Protein AF-A0A7Z9VEQ6-F1 (afdb_monomer_lite)

Foldseek 3Di:
DVPDDDDDPVSVVVCVVCVPVDPDDDDCCVLDPPLADPPPPQGQCAGPVSHCPPADVVNLVCLVVCQDVVVPCSVHPHCPPDCVCQCVQPPGCVVRVVSGDDPDD

Structure (mmCIF, N/CA/C/O backbone):
data_AF-A0A7Z9VEQ6-F1
#
_entry.id   AF-A0A7Z9VEQ6-F1
#
loop_
_atom_site.group_PDB
_atom_site.id
_atom_site.type_symbol
_atom_site.label_atom_id
_atom_site.label_alt_id
_atom_site.label_comp_id
_atom_site.label_asym_id
_atom_site.label_entity_id
_atom_site.label_seq_id
_atom_site.pdbx_PDB_ins_code
_atom_site.Cartn_x
_atom_site.Cartn_y
_atom_site.Cartn_z
_atom_site.occupancy
_atom_site.B_iso_or_equiv
_atom_site.auth_seq_id
_atom_site.auth_comp_id
_atom_site.auth_asym_id
_atom_site.auth_atom_id
_atom_site.pdbx_PDB_model_num
ATOM 1 N N . MET A 1 1 ? -24.934 2.836 16.503 1.00 59.81 1 MET A N 1
ATOM 2 C CA . MET A 1 1 ? -26.092 1.919 16.330 1.00 59.81 1 MET A CA 1
ATOM 3 C C . MET A 1 1 ? -27.356 2.428 17.047 1.00 59.81 1 MET A C 1
ATOM 5 O O . MET A 1 1 ? -28.063 1.660 17.677 1.00 59.81 1 MET A O 1
ATOM 9 N N . LYS A 1 2 ? -27.707 3.720 16.935 1.00 62.88 2 LYS A N 1
ATOM 10 C CA . LYS A 1 2 ? -28.777 4.317 17.770 1.00 62.88 2 LYS A CA 1
ATOM 11 C C . LYS A 1 2 ? -30.200 3.832 17.442 1.00 62.88 2 LYS A C 1
ATOM 13 O O . LYS A 1 2 ? -31.099 3.984 18.261 1.00 62.88 2 LYS A O 1
ATOM 18 N N . HIS A 1 3 ? -30.402 3.245 16.261 1.00 78.00 3 HIS A N 1
ATOM 19 C CA . HIS A 1 3 ? -31.725 2.853 15.755 1.00 78.00 3 HIS A CA 1
ATOM 20 C C . HIS A 1 3 ? -31.826 1.372 15.363 1.00 78.00 3 HIS A C 1
ATOM 22 O O . HIS A 1 3 ? -32.839 0.952 14.812 1.00 78.00 3 HIS A O 1
ATOM 28 N N . ILE A 1 4 ? -30.793 0.571 15.637 1.00 82.19 4 ILE A N 1
ATOM 29 C CA . ILE A 1 4 ? -30.740 -0.851 15.277 1.00 82.19 4 ILE A CA 1
ATOM 30 C C . ILE A 1 4 ? -30.471 -1.633 16.558 1.00 82.19 4 ILE A C 1
ATOM 32 O O . ILE A 1 4 ? -29.510 -1.328 17.256 1.00 82.19 4 ILE A O 1
ATOM 36 N N . ARG A 1 5 ? -31.313 -2.626 16.873 1.00 87.00 5 ARG A N 1
ATOM 37 C CA . ARG A 1 5 ? -31.158 -3.461 18.076 1.00 87.00 5 ARG A CA 1
ATOM 38 C C . ARG A 1 5 ? -30.411 -4.756 17.747 1.00 87.00 5 ARG A C 1
ATOM 40 O O . ARG A 1 5 ? -30.723 -5.377 16.727 1.00 87.00 5 ARG A O 1
ATOM 47 N N . PRO A 1 6 ? -29.476 -5.210 18.595 1.00 90.69 6 PRO A N 1
ATOM 48 C CA . PRO A 1 6 ? -28.791 -6.478 18.384 1.00 90.69 6 PRO A CA 1
ATOM 49 C C . PRO A 1 6 ? -29.747 -7.663 18.576 1.00 90.69 6 PRO A C 1
ATOM 51 O O . PRO A 1 6 ? -30.417 -7.789 19.600 1.00 90.69 6 PRO A O 1
ATOM 54 N N . ILE A 1 7 ? -29.786 -8.566 17.594 1.00 95.00 7 ILE A N 1
ATOM 55 C CA . ILE A 1 7 ? -30.685 -9.734 17.613 1.00 95.00 7 ILE A CA 1
ATOM 56 C C . ILE A 1 7 ? -29.997 -10.970 18.218 1.00 95.00 7 ILE A C 1
ATOM 58 O O . ILE A 1 7 ? -30.636 -11.742 18.929 1.00 95.00 7 ILE A O 1
ATOM 62 N N . ASN A 1 8 ? -28.689 -11.150 17.998 1.00 95.88 8 ASN A N 1
ATOM 63 C CA . ASN A 1 8 ? -27.930 -12.322 18.456 1.00 95.88 8 ASN A CA 1
ATOM 64 C C . ASN A 1 8 ? -26.831 -11.963 19.478 1.00 95.88 8 ASN A C 1
ATOM 66 O O . ASN A 1 8 ? -26.525 -10.792 19.702 1.00 95.88 8 ASN A O 1
ATOM 70 N N . GLN A 1 9 ? -26.233 -12.986 20.101 1.00 95.38 9 GLN A N 1
ATOM 71 C CA . GLN A 1 9 ? -25.190 -12.814 21.121 1.00 95.38 9 GLN A CA 1
ATOM 72 C C . GLN A 1 9 ? -23.956 -12.082 20.575 1.00 95.38 9 GLN A C 1
ATOM 74 O O . GLN A 1 9 ? -23.441 -11.185 21.234 1.00 95.38 9 GLN A O 1
ATOM 79 N N . LYS A 1 10 ? -23.519 -12.400 19.349 1.00 92.81 10 LYS A N 1
ATOM 80 C CA . LYS A 1 10 ? -22.384 -11.723 18.700 1.00 92.81 10 LYS A CA 1
ATOM 81 C C . LYS A 1 10 ? -22.636 -10.220 18.550 1.00 92.81 10 LYS A C 1
ATOM 83 O O . LYS A 1 10 ? -21.749 -9.425 18.825 1.00 92.81 10 LYS A O 1
ATOM 88 N N . ALA A 1 11 ? -23.842 -9.831 18.145 1.00 91.81 11 ALA A N 1
ATOM 89 C CA . ALA A 1 11 ? -24.220 -8.436 17.971 1.00 91.81 11 ALA A CA 1
ATOM 90 C C . ALA A 1 11 ? -24.254 -7.677 19.307 1.00 91.81 11 ALA A C 1
ATOM 92 O O . ALA A 1 11 ? -23.829 -6.528 19.342 1.00 91.81 11 ALA A O 1
ATOM 93 N N . ARG A 1 12 ? -24.692 -8.319 20.402 1.00 92.25 12 ARG A N 1
ATOM 94 C CA . ARG A 1 12 ? -24.633 -7.717 21.748 1.00 92.25 12 ARG A CA 1
ATOM 95 C C . ARG A 1 12 ? -23.195 -7.502 22.212 1.00 92.25 12 ARG A C 1
ATOM 97 O O . ARG A 1 12 ? -22.873 -6.416 22.661 1.00 92.25 12 ARG A O 1
ATOM 104 N N . LEU A 1 13 ? -22.316 -8.487 22.009 1.00 91.44 13 LEU A N 1
ATOM 105 C CA . LEU A 1 13 ? -20.890 -8.353 22.338 1.00 91.44 13 LEU A CA 1
ATOM 106 C C . LEU A 1 13 ? -20.209 -7.226 21.546 1.00 91.44 13 LEU A C 1
ATOM 108 O O . LEU A 1 13 ? -19.318 -6.554 22.057 1.00 91.44 13 LEU A O 1
ATOM 112 N N . ILE A 1 14 ? -20.615 -7.022 20.289 1.00 87.25 14 ILE A N 1
ATOM 113 C CA . ILE A 1 14 ? -20.155 -5.886 19.484 1.00 87.25 14 ILE A CA 1
ATOM 114 C C . ILE A 1 14 ? -20.657 -4.580 20.107 1.00 87.25 14 ILE A C 1
ATOM 116 O O . ILE A 1 14 ? -19.848 -3.698 20.365 1.00 87.25 14 ILE A O 1
ATOM 120 N N . GLU A 1 15 ? -21.955 -4.461 20.398 1.00 87.94 15 GLU A N 1
ATOM 121 C CA . GLU A 1 15 ? -22.519 -3.260 21.031 1.00 87.94 15 GLU A CA 1
ATOM 122 C C . GLU A 1 15 ? -21.817 -2.917 22.355 1.00 87.94 15 GLU A C 1
ATOM 124 O O . GLU A 1 15 ? -21.424 -1.771 22.545 1.00 87.94 15 GLU A O 1
ATOM 129 N N . GLU A 1 16 ? -21.570 -3.908 23.217 1.00 88.56 16 GLU A N 1
ATOM 130 C CA . GLU A 1 16 ? -20.828 -3.749 24.476 1.00 88.56 16 GLU A CA 1
ATOM 131 C C . GLU A 1 16 ? -19.385 -3.283 24.254 1.00 88.56 16 GLU A C 1
ATOM 133 O O . GLU A 1 16 ? -18.908 -2.404 24.967 1.00 88.56 16 GLU A O 1
ATOM 138 N N . ARG A 1 17 ? -18.686 -3.823 23.246 1.00 84.69 17 ARG A N 1
ATOM 139 C CA . ARG A 1 17 ? -17.308 -3.416 22.921 1.00 84.69 17 ARG A CA 1
ATOM 140 C C . ARG A 1 17 ? -17.218 -1.954 22.482 1.00 84.69 17 ARG A C 1
ATOM 142 O O . ARG A 1 17 ? -16.204 -1.313 22.737 1.00 84.69 17 ARG A O 1
ATOM 149 N N . PHE A 1 18 ? -18.244 -1.451 21.803 1.00 79.75 18 PHE A N 1
ATOM 150 C CA . PHE A 1 18 ? -18.298 -0.066 21.331 1.00 79.75 18 PHE A CA 1
ATOM 151 C C . PHE A 1 18 ? -19.045 0.869 22.298 1.00 79.75 18 PHE A C 1
ATOM 153 O O . PHE A 1 18 ? -19.110 2.075 22.057 1.00 79.75 18 PHE A O 1
ATOM 160 N N . ALA A 1 19 ? -19.596 0.353 23.401 1.00 82.56 19 ALA A N 1
ATOM 161 C CA . ALA A 1 19 ? -20.299 1.155 24.392 1.00 82.56 19 ALA A CA 1
ATOM 162 C C . ALA A 1 19 ? -19.324 2.114 25.094 1.00 82.56 19 ALA A C 1
ATOM 164 O O . ALA A 1 19 ? -18.358 1.693 25.724 1.00 82.56 19 ALA A O 1
ATOM 165 N N . GLY A 1 20 ? -19.582 3.419 24.987 1.00 72.50 20 GLY A N 1
ATOM 166 C CA . GLY A 1 20 ? -18.739 4.461 25.586 1.00 72.50 20 GLY A CA 1
ATOM 167 C C . GLY A 1 20 ? -17.558 4.914 24.723 1.00 72.50 20 GLY A C 1
ATOM 168 O O . GLY A 1 20 ? -16.854 5.837 25.122 1.00 72.50 20 GLY A O 1
ATOM 169 N N . ILE A 1 21 ? -17.364 4.330 23.536 1.00 75.12 21 ILE A N 1
ATOM 170 C CA . ILE A 1 21 ? -16.491 4.918 22.516 1.00 75.12 21 ILE A CA 1
ATOM 171 C C . ILE A 1 21 ? -17.264 6.082 21.890 1.00 75.12 21 ILE A C 1
ATOM 173 O O . ILE A 1 21 ? -18.263 5.870 21.202 1.00 75.12 21 ILE A O 1
ATOM 177 N N . GLU A 1 22 ? -16.844 7.317 22.164 1.00 71.25 22 GLU A N 1
ATOM 178 C CA . GLU A 1 22 ? -17.360 8.474 21.432 1.00 71.25 22 GLU A CA 1
ATOM 179 C C . GLU A 1 22 ? -16.866 8.430 19.984 1.00 71.25 22 GLU A C 1
ATOM 181 O O . GLU A 1 22 ? -15.693 8.146 19.722 1.00 71.25 22 GLU A O 1
ATOM 186 N N . ASP A 1 23 ? -17.764 8.741 19.046 1.00 65.81 23 ASP A N 1
ATOM 187 C CA . ASP A 1 23 ? -17.410 8.980 17.648 1.00 65.81 23 ASP A CA 1
ATOM 188 C C . ASP A 1 23 ? -16.518 10.230 17.585 1.00 65.81 23 ASP A C 1
ATOM 190 O O . ASP A 1 23 ? -16.995 11.355 17.431 1.00 65.81 23 ASP A O 1
ATOM 194 N N . SER A 1 24 ? -15.208 10.044 17.748 1.00 66.31 24 SER A N 1
ATOM 195 C CA . SER A 1 24 ? -14.228 11.110 17.572 1.00 66.31 24 SER A CA 1
ATOM 196 C C . SER A 1 24 ? -13.737 11.113 16.129 1.00 66.31 24 SER A C 1
ATOM 198 O O . SER A 1 24 ? -13.132 10.158 15.636 1.00 66.31 24 SER A O 1
ATOM 200 N N . VAL A 1 25 ? -14.022 12.209 15.430 1.00 70.38 25 VAL A N 1
ATOM 201 C CA . VAL A 1 25 ? -13.438 12.486 14.118 1.00 70.38 25 VAL A CA 1
ATOM 202 C C . VAL A 1 25 ? -12.123 13.215 14.369 1.00 70.38 25 VAL A C 1
ATOM 204 O O . VAL A 1 25 ? -12.123 14.379 14.760 1.00 70.38 25 VAL A O 1
ATOM 207 N N . GLY A 1 26 ? -11.010 12.506 14.199 1.00 74.38 26 GLY A N 1
ATOM 208 C CA . GLY A 1 26 ? -9.662 13.072 14.265 1.00 74.38 26 GLY A CA 1
ATOM 209 C C . GLY A 1 26 ? -9.077 13.299 12.866 1.00 74.38 26 GLY A C 1
ATOM 210 O O . GLY A 1 26 ? -9.504 12.633 11.916 1.00 74.38 26 GLY A O 1
ATOM 211 N N . PRO A 1 27 ? -8.101 14.208 12.708 1.00 76.06 27 PRO A N 1
ATOM 212 C CA . PRO A 1 27 ? -7.394 14.356 11.447 1.00 76.06 27 PRO A CA 1
ATOM 213 C C . PRO A 1 27 ? -6.643 13.066 11.104 1.00 76.06 27 PRO A C 1
ATOM 215 O O . PRO A 1 27 ? -5.900 12.522 11.917 1.00 76.06 27 PRO A O 1
ATOM 218 N N . LEU A 1 28 ? -6.799 12.594 9.865 1.00 75.69 28 LEU A N 1
ATOM 219 C CA . LEU A 1 28 ? -6.157 11.360 9.401 1.00 75.69 28 LEU A CA 1
ATOM 220 C C . LEU A 1 28 ? -4.623 11.425 9.497 1.00 75.69 28 LEU A C 1
ATOM 222 O O . LEU A 1 28 ? -3.985 10.411 9.760 1.00 75.69 28 LEU A O 1
ATOM 226 N N . ALA A 1 29 ? -4.051 12.627 9.366 1.00 76.75 29 ALA A N 1
ATOM 227 C CA . ALA A 1 29 ? -2.617 12.888 9.490 1.00 76.75 29 ALA A CA 1
ATOM 228 C C . ALA A 1 29 ? -2.037 12.570 10.883 1.00 76.75 29 ALA A C 1
ATOM 230 O O . ALA A 1 29 ? -0.833 12.379 11.007 1.00 76.75 29 ALA A O 1
ATOM 231 N N . GLU A 1 30 ? -2.865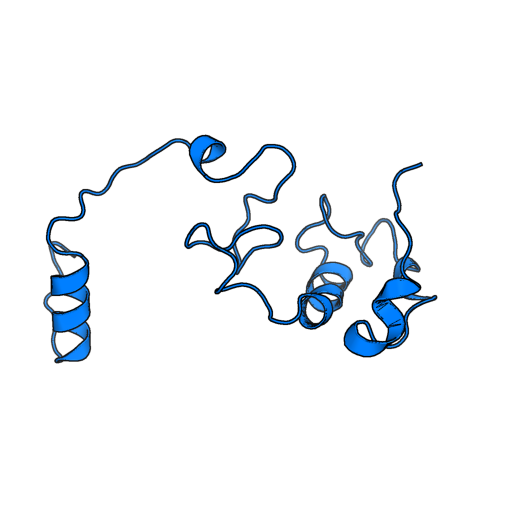 12.491 11.932 1.00 80.12 30 GLU A N 1
ATOM 232 C CA . GLU A 1 30 ? -2.410 12.052 13.262 1.00 80.12 30 GLU A CA 1
ATOM 233 C C . GLU A 1 30 ? -2.202 10.533 13.337 1.00 80.12 30 GLU A C 1
ATOM 235 O O . GLU A 1 30 ? -1.528 10.046 14.242 1.00 80.12 30 GLU A O 1
ATOM 240 N N . ARG A 1 31 ? -2.793 9.777 12.403 1.00 79.50 31 ARG A N 1
ATOM 241 C CA . ARG A 1 31 ? -2.772 8.307 12.384 1.00 79.50 31 ARG A CA 1
ATOM 242 C C . ARG A 1 31 ? -1.960 7.737 11.226 1.00 79.50 31 ARG A C 1
ATOM 244 O O . ARG A 1 31 ? -1.405 6.654 11.363 1.00 79.50 31 ARG A O 1
ATOM 251 N N . ILE A 1 32 ? -1.906 8.449 10.102 1.00 88.38 32 ILE A N 1
ATOM 252 C CA . ILE A 1 32 ? -1.236 8.017 8.875 1.00 88.38 32 ILE A CA 1
ATOM 253 C C . ILE A 1 32 ? -0.152 9.042 8.520 1.00 88.38 32 ILE A C 1
ATOM 255 O O . ILE A 1 32 ? -0.489 10.197 8.243 1.00 88.38 32 ILE A O 1
ATOM 259 N N . PRO A 1 33 ? 1.137 8.651 8.525 1.00 87.81 33 PRO A N 1
ATOM 260 C CA . PRO A 1 33 ? 2.233 9.542 8.163 1.00 87.81 33 PRO A CA 1
ATOM 261 C C . PRO A 1 33 ? 2.138 10.050 6.720 1.00 87.81 33 PRO A C 1
ATOM 263 O O . PRO A 1 33 ? 1.629 9.370 5.827 1.00 87.81 33 PRO A O 1
ATOM 266 N N . PHE A 1 34 ? 2.706 11.231 6.468 1.00 91.06 34 PHE A N 1
ATOM 267 C CA . PHE A 1 34 ? 2.882 11.725 5.103 1.00 91.06 34 PHE A CA 1
ATOM 268 C C . PHE A 1 34 ? 3.724 10.749 4.271 1.00 91.06 34 PHE A C 1
ATOM 270 O O . PHE A 1 34 ? 4.754 10.262 4.730 1.00 91.06 34 PHE A O 1
ATOM 277 N N . GLY A 1 35 ? 3.279 10.492 3.039 1.00 92.50 35 GLY A N 1
ATOM 278 C CA . GLY A 1 35 ? 3.891 9.527 2.119 1.00 92.50 35 GLY A CA 1
ATOM 279 C C . GLY A 1 35 ? 3.216 8.150 2.111 1.00 92.50 35 GLY A C 1
ATOM 280 O O . GLY A 1 35 ? 3.357 7.428 1.129 1.00 92.50 35 GLY A O 1
ATOM 281 N N . CYS A 1 36 ? 2.432 7.813 3.140 1.00 94.44 36 CYS A N 1
ATOM 282 C CA . CYS A 1 36 ? 1.660 6.569 3.179 1.00 94.44 36 CYS A CA 1
ATOM 283 C C . CYS A 1 36 ? 0.311 6.708 2.459 1.00 94.44 36 CYS A C 1
ATOM 285 O O . CYS A 1 36 ? -0.230 7.811 2.307 1.00 94.44 36 CYS A O 1
ATOM 287 N N . SER A 1 37 ? -0.259 5.574 2.054 1.00 94.06 37 SER A N 1
ATOM 288 C CA . SER A 1 37 ? -1.594 5.538 1.464 1.00 94.06 37 SER A CA 1
ATOM 289 C C . SER A 1 37 ? -2.684 5.837 2.499 1.00 94.06 37 SER A C 1
ATOM 291 O O . SER A 1 37 ? -2.660 5.359 3.631 1.00 94.06 37 SER A O 1
ATOM 293 N N . THR A 1 38 ? -3.691 6.607 2.085 1.00 92.62 38 THR A N 1
ATOM 294 C CA . THR A 1 38 ? -4.927 6.844 2.852 1.00 92.62 38 THR A CA 1
ATOM 295 C C . THR A 1 38 ? -6.116 6.046 2.310 1.00 92.62 38 THR A C 1
ATOM 297 O O . THR A 1 38 ? -7.219 6.123 2.855 1.00 92.62 38 THR A O 1
ATOM 300 N N . GLN A 1 39 ? -5.902 5.253 1.255 1.00 92.62 39 GLN A N 1
ATOM 301 C CA . GLN A 1 39 ? -6.888 4.330 0.703 1.00 92.62 39 GLN A CA 1
ATOM 302 C C . GLN A 1 39 ? -6.732 2.964 1.381 1.00 92.62 39 GLN A C 1
ATOM 304 O O . GLN A 1 39 ? -5.851 2.187 1.031 1.00 92.62 39 GLN A O 1
ATOM 309 N N . LEU A 1 40 ? -7.582 2.674 2.367 1.00 92.25 40 LEU A N 1
ATOM 310 C CA . LEU A 1 40 ? -7.427 1.519 3.262 1.00 92.25 40 LEU A CA 1
ATOM 311 C C . LEU A 1 40 ? -8.351 0.362 2.857 1.00 92.25 40 LEU A C 1
ATOM 313 O O . LEU A 1 40 ? -9.480 0.260 3.339 1.00 92.25 40 LEU A O 1
ATOM 317 N N . ALA A 1 41 ? -7.878 -0.500 1.954 1.00 92.56 41 ALA A N 1
ATOM 318 C CA . ALA A 1 41 ? -8.611 -1.683 1.495 1.00 92.56 41 ALA A CA 1
ATOM 319 C C . ALA A 1 41 ? -7.694 -2.888 1.165 1.00 92.56 41 ALA A C 1
ATOM 321 O O . ALA A 1 41 ? -7.560 -3.235 -0.003 1.00 92.56 41 ALA A O 1
ATOM 322 N N . PRO A 1 42 ? -7.079 -3.550 2.166 1.00 93.31 42 PRO A N 1
ATOM 323 C CA . PRO A 1 42 ? -7.066 -3.203 3.591 1.00 93.31 42 PRO A CA 1
ATOM 324 C C . PRO A 1 42 ? -6.104 -2.052 3.937 1.00 93.31 42 PRO A C 1
ATOM 326 O O . PRO A 1 42 ? -6.296 -1.419 4.974 1.00 93.31 42 PRO A O 1
ATOM 329 N N . GLY A 1 43 ? -5.146 -1.748 3.054 1.00 94.38 43 GLY A N 1
ATOM 330 C CA . GLY A 1 43 ? -4.115 -0.711 3.176 1.00 94.38 43 GLY A CA 1
ATOM 331 C C . GLY A 1 43 ? -2.770 -1.207 2.628 1.00 94.38 43 GLY A C 1
ATOM 332 O O . GLY A 1 43 ? -2.674 -2.380 2.281 1.00 94.38 43 GLY A O 1
ATOM 333 N N . TRP A 1 44 ? -1.751 -0.340 2.566 1.00 96.06 44 TRP A N 1
ATOM 334 C CA . TRP A 1 44 ? -0.388 -0.724 2.153 1.00 96.06 44 TRP A CA 1
ATOM 335 C C . TRP A 1 44 ? 0.612 -0.633 3.313 1.00 96.06 44 TRP A C 1
ATOM 337 O O . TRP A 1 44 ? 1.192 -1.640 3.711 1.00 96.06 44 TRP A O 1
ATOM 347 N N . GLU A 1 45 ? 0.773 0.546 3.922 1.00 95.75 45 GLU A N 1
ATOM 348 C CA . GLU A 1 45 ? 1.624 0.711 5.111 1.00 95.75 45 GLU A CA 1
ATOM 349 C C . GLU A 1 45 ? 0.887 0.431 6.422 1.00 95.75 45 GLU A C 1
ATOM 351 O O . GLU A 1 45 ? 1.469 -0.098 7.370 1.00 95.75 45 GLU A O 1
ATOM 356 N N . VAL A 1 46 ? -0.391 0.806 6.484 1.00 93.44 46 VAL A N 1
ATOM 357 C CA . VAL A 1 46 ? -1.258 0.644 7.655 1.00 93.44 46 VAL A CA 1
ATOM 358 C C . VAL A 1 46 ? -2.645 0.197 7.222 1.00 93.44 46 VAL A C 1
ATOM 360 O O . VAL A 1 46 ? -3.111 0.552 6.143 1.00 93.44 46 VAL A O 1
ATOM 363 N N . ASP A 1 47 ? -3.313 -0.574 8.071 1.00 93.06 47 ASP A N 1
ATOM 364 C CA . ASP A 1 47 ? -4.695 -0.989 7.886 1.00 93.06 47 ASP A CA 1
ATOM 365 C C . ASP A 1 47 ? -5.695 0.058 8.414 1.00 93.06 47 ASP A C 1
ATOM 367 O O . ASP A 1 47 ? -5.349 1.030 9.088 1.00 93.06 47 ASP A O 1
ATOM 371 N N . SER A 1 48 ? -6.984 -0.164 8.146 1.00 87.25 48 SER A N 1
ATOM 372 C CA . SER A 1 48 ? -8.084 0.669 8.676 1.00 87.25 48 SER A CA 1
ATOM 373 C C . SER A 1 48 ? -8.181 0.739 10.210 1.00 87.25 48 SER A C 1
ATOM 375 O O . SER A 1 48 ? -8.816 1.651 10.743 1.00 87.25 48 SER A O 1
ATOM 377 N N . GLY A 1 49 ? -7.555 -0.196 10.928 1.00 85.44 49 GLY A N 1
ATOM 378 C CA . GLY A 1 49 ? -7.418 -0.178 12.383 1.00 85.44 49 GLY A CA 1
ATOM 379 C C . GLY A 1 49 ? -6.243 0.672 12.879 1.00 85.44 49 GLY A C 1
ATOM 380 O O . GLY A 1 49 ? -6.103 0.844 14.090 1.00 85.44 49 GLY A O 1
ATOM 381 N N . GLY A 1 50 ? -5.420 1.217 11.976 1.00 84.69 50 GLY A N 1
ATOM 382 C CA . GLY A 1 50 ? -4.202 1.966 12.292 1.00 84.69 50 GLY A CA 1
ATOM 383 C C . GLY A 1 50 ? -3.010 1.076 12.660 1.00 84.69 50 GLY A C 1
ATOM 384 O O . GLY A 1 50 ? -2.033 1.574 13.216 1.00 84.69 50 GLY A O 1
ATOM 385 N N . GLY A 1 51 ? -3.098 -0.231 12.400 1.00 89.06 51 GLY A N 1
ATOM 386 C CA . GLY A 1 51 ? -2.027 -1.200 12.624 1.00 89.06 51 GLY A CA 1
ATOM 387 C C . GLY A 1 51 ? -1.593 -1.866 11.322 1.00 89.06 51 GLY A C 1
ATOM 388 O O . GLY A 1 51 ? -1.771 -1.315 10.244 1.00 89.06 51 GLY A O 1
ATOM 389 N N . THR A 1 52 ? -1.022 -3.064 11.417 1.00 94.06 52 THR A N 1
ATOM 390 C CA . THR A 1 52 ? -0.624 -3.877 10.251 1.00 94.06 52 THR A CA 1
ATOM 391 C C . THR A 1 52 ? -1.296 -5.250 10.227 1.00 94.06 52 THR A C 1
ATOM 393 O O . THR A 1 52 ? -1.028 -6.066 9.352 1.00 94.06 52 THR A O 1
ATOM 396 N N . TYR A 1 53 ? -2.168 -5.535 11.196 1.00 94.44 53 TYR A N 1
ATOM 397 C CA . TYR A 1 53 ? -2.750 -6.864 11.387 1.00 94.44 53 TYR A CA 1
ATOM 398 C C . TYR A 1 53 ? -3.757 -7.231 10.290 1.00 94.44 53 TYR A C 1
ATOM 400 O O . TYR A 1 53 ? -3.893 -8.398 9.933 1.00 94.44 53 TYR A O 1
ATOM 408 N N . GLY A 1 54 ? -4.477 -6.236 9.779 1.00 94.31 54 GLY A N 1
ATOM 409 C CA . GLY A 1 54 ? -5.428 -6.381 8.684 1.00 94.31 54 GLY A CA 1
ATOM 410 C C . GLY A 1 54 ? -4.781 -6.394 7.302 1.00 94.31 54 GLY A C 1
ATOM 411 O O . GLY A 1 54 ? -5.492 -6.631 6.329 1.00 94.31 54 GLY A O 1
ATOM 412 N N . LEU A 1 55 ? -3.474 -6.138 7.204 1.00 96.56 55 LEU A N 1
ATOM 413 C CA . LEU A 1 55 ? -2.738 -6.211 5.946 1.00 96.56 55 LEU 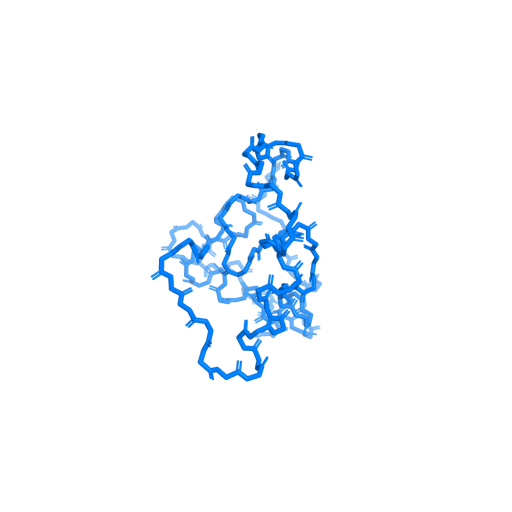A CA 1
ATOM 414 C C . LEU A 1 55 ? -2.489 -7.667 5.541 1.00 96.56 55 LEU A C 1
ATOM 416 O O . LEU A 1 55 ? -2.555 -8.599 6.350 1.00 96.56 55 LEU A O 1
ATOM 420 N N . CYS A 1 56 ? -2.169 -7.867 4.268 1.00 95.25 56 CYS A N 1
ATOM 421 C CA . CYS A 1 56 ? -1.742 -9.163 3.768 1.00 95.25 56 CYS A CA 1
ATOM 422 C C . CYS A 1 56 ? -0.448 -9.618 4.457 1.00 95.25 56 CYS A C 1
ATOM 424 O O . CYS A 1 56 ? 0.533 -8.881 4.549 1.00 95.25 56 CYS A O 1
ATOM 426 N N . THR A 1 57 ? -0.451 -10.860 4.946 1.00 94.56 57 THR A N 1
ATOM 427 C CA . THR A 1 57 ? 0.682 -11.455 5.659 1.00 94.56 57 THR A CA 1
ATOM 428 C C . THR A 1 57 ? 1.136 -12.750 4.962 1.00 94.56 57 THR A C 1
ATOM 430 O O . THR A 1 57 ? 0.398 -13.739 4.950 1.00 94.56 57 THR A O 1
ATOM 433 N N . PRO A 1 58 ? 2.343 -12.784 4.363 1.00 94.69 58 PRO A N 1
ATOM 434 C CA . PRO A 1 58 ? 3.288 -11.673 4.206 1.00 94.69 58 PRO A CA 1
ATOM 435 C C . PRO A 1 58 ? 2.858 -10.705 3.080 1.00 94.6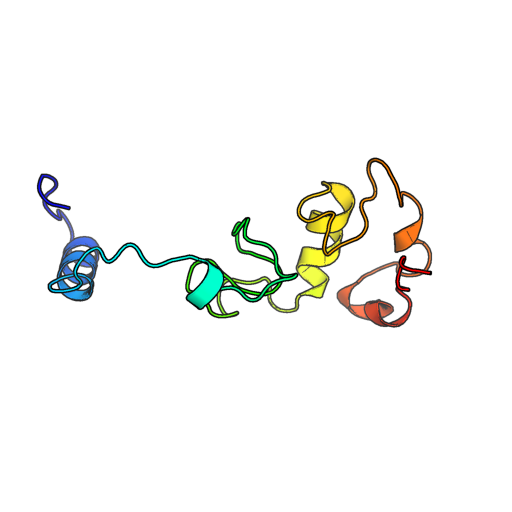9 58 PRO A C 1
ATOM 437 O O . PRO A 1 58 ? 1.976 -11.037 2.281 1.00 94.69 58 PRO A O 1
ATOM 440 N N . ILE A 1 59 ? 3.471 -9.519 3.017 1.00 95.56 59 ILE A N 1
ATOM 441 C CA . ILE A 1 59 ? 3.064 -8.432 2.106 1.00 95.56 59 ILE A CA 1
ATOM 442 C C . ILE A 1 59 ? 3.246 -8.792 0.625 1.00 95.56 59 ILE A C 1
ATOM 444 O O . ILE A 1 59 ? 2.478 -8.364 -0.232 1.00 95.56 59 ILE A O 1
ATOM 448 N N . GLU A 1 60 ? 4.189 -9.679 0.312 1.00 95.69 60 GLU A N 1
ATOM 449 C CA . GLU A 1 60 ? 4.455 -10.173 -1.040 1.00 95.69 60 GLU A CA 1
ATOM 450 C C . GLU A 1 60 ? 3.236 -10.875 -1.658 1.00 95.69 60 GLU A C 1
ATOM 452 O O . GLU A 1 60 ? 3.117 -10.941 -2.880 1.00 95.69 60 GLU A O 1
ATOM 457 N N . ARG A 1 61 ? 2.305 -11.387 -0.837 1.00 94.81 61 ARG A N 1
ATOM 458 C CA . ARG A 1 61 ? 1.052 -11.982 -1.335 1.00 94.81 61 ARG A CA 1
ATOM 459 C C . ARG A 1 61 ? 0.082 -10.952 -1.913 1.00 94.81 61 ARG A C 1
ATOM 461 O O . ARG A 1 61 ? -0.787 -11.347 -2.682 1.00 94.81 61 ARG A O 1
ATOM 468 N N . ASP A 1 62 ? 0.232 -9.687 -1.540 1.00 96.06 62 ASP A N 1
ATOM 469 C CA . ASP A 1 62 ? -0.592 -8.564 -1.998 1.00 96.06 62 ASP A CA 1
ATOM 470 C C . ASP A 1 62 ? 0.043 -7.812 -3.164 1.00 96.06 62 ASP A C 1
ATOM 472 O O . ASP A 1 62 ? -0.643 -7.180 -3.962 1.00 96.06 62 ASP A O 1
ATOM 476 N N . LEU A 1 63 ? 1.374 -7.895 -3.269 1.00 95.88 63 LEU A N 1
ATOM 477 C CA . LEU A 1 63 ? 2.176 -7.068 -4.161 1.00 95.88 63 LEU A CA 1
ATOM 478 C C . LEU A 1 63 ? 1.680 -7.093 -5.608 1.00 95.88 63 LEU A C 1
ATOM 480 O O . LEU A 1 63 ? 1.600 -6.050 -6.251 1.00 95.88 63 LEU A O 1
ATOM 484 N N . TYR A 1 64 ? 1.335 -8.274 -6.123 1.00 95.31 64 TYR A N 1
ATOM 485 C CA . TYR A 1 64 ? 0.881 -8.414 -7.506 1.00 95.31 64 TYR A CA 1
ATOM 486 C C . TYR A 1 64 ? -0.575 -8.057 -7.728 1.00 95.31 64 TYR A C 1
ATOM 488 O O . TYR A 1 64 ? -0.899 -7.595 -8.819 1.00 95.31 64 TYR A O 1
ATOM 496 N N . ASP A 1 65 ? -1.429 -8.186 -6.717 1.00 93.12 65 ASP A N 1
ATOM 497 C CA . ASP A 1 65 ? -2.791 -7.666 -6.832 1.00 93.12 65 ASP A CA 1
ATOM 498 C C . ASP A 1 65 ? -2.731 -6.133 -6.937 1.00 93.12 65 ASP A C 1
ATOM 500 O O . ASP A 1 65 ? -3.255 -5.540 -7.880 1.00 93.12 65 ASP A O 1
ATOM 504 N N . CYS A 1 66 ? -1.915 -5.507 -6.082 1.00 95.94 66 CYS A N 1
ATOM 505 C CA . CYS A 1 66 ? -1.673 -4.065 -6.086 1.00 95.94 66 CYS A CA 1
ATOM 506 C C . CYS A 1 66 ? -1.034 -3.560 -7.386 1.00 95.94 66 CYS A C 1
ATOM 508 O O . CYS A 1 66 ? -1.472 -2.546 -7.939 1.00 95.94 66 CYS A O 1
ATOM 51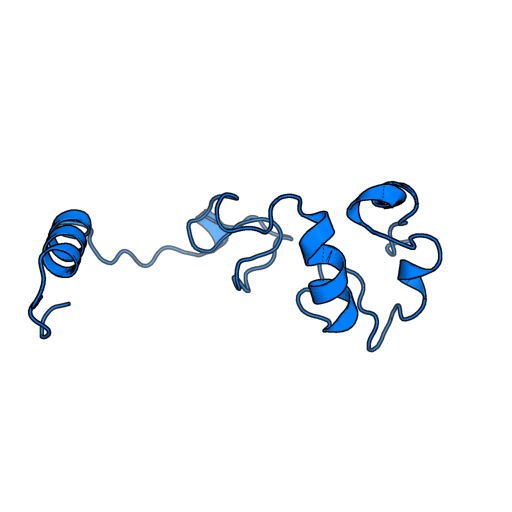0 N N . TYR A 1 67 ? -0.015 -4.273 -7.878 1.00 96.31 67 TYR A N 1
ATOM 511 C CA . TYR A 1 67 ? 0.715 -3.965 -9.110 1.00 96.31 67 TYR A CA 1
ATOM 512 C C . TYR A 1 67 ? -0.175 -4.083 -10.353 1.00 96.31 67 TYR A C 1
ATOM 514 O O . TYR A 1 67 ? -0.229 -3.162 -11.173 1.00 96.31 67 TYR A O 1
ATOM 522 N N . HIS A 1 68 ? -0.896 -5.200 -10.504 1.00 95.81 68 HIS A N 1
ATOM 523 C CA . HIS A 1 68 ? -1.690 -5.465 -11.704 1.00 95.81 68 HIS A CA 1
ATOM 524 C C . HIS A 1 68 ? -2.938 -4.594 -11.799 1.00 95.81 68 HIS A C 1
ATOM 526 O O . HIS A 1 68 ? -3.358 -4.277 -12.912 1.00 95.81 68 HIS A O 1
ATOM 532 N N . SER A 1 69 ? -3.525 -4.191 -10.669 1.00 94.75 69 SER A N 1
ATOM 533 C CA . SER A 1 69 ? -4.722 -3.351 -10.669 1.00 94.75 69 SER A CA 1
ATOM 534 C C . SER A 1 69 ? -4.439 -1.861 -10.476 1.00 94.75 69 SER A C 1
ATOM 536 O O . SER A 1 69 ? -5.398 -1.094 -10.425 1.00 94.75 69 SER A O 1
ATOM 538 N N . CYS A 1 70 ? -3.171 -1.439 -10.355 1.00 95.69 70 CYS A N 1
ATOM 539 C CA . CYS A 1 70 ? -2.810 -0.048 -10.048 1.00 95.69 70 CYS A CA 1
ATOM 540 C C . CYS A 1 70 ? -3.524 0.446 -8.770 1.00 95.69 70 CYS A C 1
ATOM 542 O O . CYS A 1 70 ? -4.156 1.501 -8.757 1.00 95.69 70 CYS A O 1
ATOM 544 N N . TYR A 1 71 ? -3.507 -0.367 -7.705 1.00 96.06 71 TYR A N 1
ATOM 545 C CA . TYR A 1 71 ? -4.322 -0.094 -6.513 1.00 96.06 71 TYR A CA 1
ATOM 546 C C . TYR A 1 71 ? -3.734 1.020 -5.635 1.00 96.06 71 TYR A C 1
ATOM 548 O O . TYR A 1 71 ? -4.461 1.896 -5.172 1.00 96.06 71 TYR A O 1
ATOM 556 N N . TRP A 1 72 ? -2.408 1.025 -5.461 1.00 96.75 72 TRP A N 1
ATOM 557 C CA . TRP A 1 72 ? -1.664 2.048 -4.716 1.00 96.75 72 TRP A CA 1
ATOM 558 C C . TRP A 1 72 ? -0.477 2.579 -5.534 1.00 96.75 72 TRP A C 1
ATOM 560 O O . TRP A 1 72 ? 0.670 2.361 -5.155 1.00 96.75 72 TRP A O 1
ATOM 570 N N . PRO A 1 73 ? -0.715 3.290 -6.654 1.00 95.44 73 PRO A N 1
ATOM 571 C CA . PRO A 1 73 ? 0.331 3.654 -7.619 1.00 95.44 73 PRO A CA 1
ATOM 572 C C . PRO A 1 73 ? 1.409 4.604 -7.084 1.00 95.44 73 PRO A C 1
ATOM 574 O O . PRO A 1 73 ? 2.469 4.743 -7.686 1.00 95.44 73 PRO A O 1
ATOM 577 N N . ALA A 1 74 ? 1.146 5.293 -5.970 1.00 95.62 74 ALA A N 1
ATOM 578 C CA . ALA A 1 74 ? 2.146 6.138 -5.321 1.00 95.62 74 ALA A CA 1
ATOM 579 C C . ALA A 1 74 ? 3.158 5.326 -4.492 1.00 95.62 74 ALA A C 1
ATOM 581 O O . ALA A 1 74 ? 4.253 5.815 -4.225 1.00 95.62 74 ALA A O 1
ATOM 582 N N . GLN A 1 75 ? 2.795 4.106 -4.087 1.00 96.25 75 GLN A N 1
ATOM 583 C CA . GLN A 1 75 ? 3.599 3.220 -3.245 1.00 96.25 75 GLN A CA 1
ATOM 584 C C . GLN A 1 75 ? 4.150 2.022 -4.028 1.00 96.25 75 GLN A C 1
ATOM 586 O O . GLN A 1 75 ? 5.295 1.620 -3.835 1.00 96.25 75 GLN A O 1
ATOM 591 N N . VAL A 1 76 ? 3.325 1.450 -4.904 1.00 96.06 76 VAL A 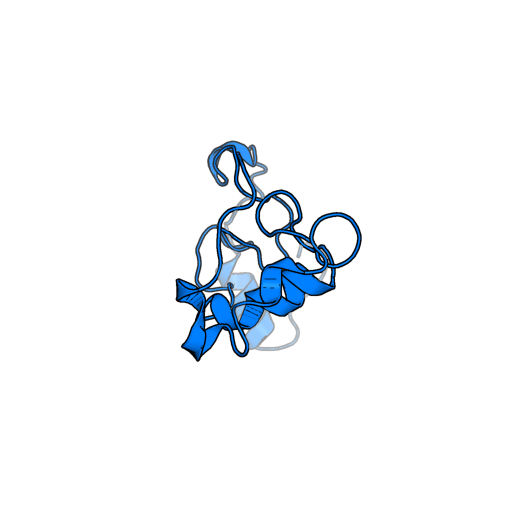N 1
ATOM 592 C CA . VAL A 1 76 ? 3.621 0.272 -5.718 1.00 96.06 76 VAL A CA 1
ATOM 593 C C . VAL A 1 76 ? 3.601 0.704 -7.181 1.00 96.06 76 VAL A C 1
ATOM 595 O O . VAL A 1 76 ? 2.608 1.292 -7.607 1.00 96.06 76 VAL A O 1
ATOM 598 N N . PRO A 1 77 ? 4.647 0.418 -7.972 1.00 96.12 77 PRO A N 1
ATOM 599 C CA . PRO A 1 77 ? 4.608 0.611 -9.419 1.00 96.12 77 PRO A CA 1
ATOM 600 C C . PRO A 1 77 ? 3.366 -0.043 -10.032 1.00 96.12 77 PRO A C 1
ATOM 602 O O . PRO A 1 77 ? 2.860 -1.026 -9.504 1.00 96.12 77 PRO A O 1
ATOM 605 N N . ASP A 1 78 ? 2.849 0.483 -11.137 1.00 95.62 78 ASP A N 1
ATOM 606 C CA . ASP A 1 78 ? 1.638 -0.048 -11.760 1.00 95.62 78 ASP A CA 1
ATOM 607 C C . ASP A 1 78 ? 1.917 -0.733 -13.101 1.00 95.62 78 ASP A C 1
ATOM 609 O O . ASP A 1 78 ? 2.626 -0.209 -13.963 1.00 95.62 78 ASP A O 1
ATOM 613 N N . ALA A 1 79 ? 1.306 -1.899 -13.311 1.00 95.56 79 ALA A N 1
ATOM 614 C CA . ALA A 1 79 ? 1.424 -2.642 -14.563 1.00 95.56 79 ALA A CA 1
ATOM 615 C C . ALA A 1 79 ? 0.589 -2.035 -15.703 1.00 95.56 79 ALA A C 1
ATOM 617 O O . ALA A 1 79 ? 0.827 -2.329 -16.873 1.00 95.56 79 ALA A O 1
ATOM 618 N N . LEU A 1 80 ? -0.434 -1.246 -15.357 1.00 95.94 80 LEU A N 1
ATOM 619 C CA . LEU A 1 80 ? -1.469 -0.809 -16.294 1.00 95.94 80 LEU A CA 1
ATOM 620 C C . LEU A 1 80 ? -1.031 0.360 -17.172 1.00 95.94 80 LEU A C 1
ATOM 622 O O . LEU A 1 80 ? -1.481 0.451 -18.313 1.00 95.94 80 LEU A O 1
ATOM 626 N N . THR A 1 81 ? -0.204 1.266 -16.650 1.00 94.94 81 THR A N 1
ATOM 627 C CA . THR A 1 81 ? 0.109 2.524 -17.335 1.00 94.94 81 THR A CA 1
ATOM 628 C C . THR A 1 81 ? 1.600 2.829 -17.402 1.00 94.94 81 THR A C 1
ATOM 630 O O . THR A 1 81 ? 2.082 3.117 -18.497 1.00 94.94 81 THR A O 1
ATOM 633 N N . ASN A 1 82 ? 2.347 2.738 -16.296 1.00 95.06 82 ASN A N 1
ATOM 634 C CA . ASN A 1 82 ? 3.720 3.265 -16.254 1.00 95.06 82 ASN A CA 1
ATOM 635 C C . ASN A 1 82 ? 4.810 2.183 -16.252 1.00 95.06 82 ASN A C 1
ATOM 637 O O . ASN A 1 82 ? 5.864 2.376 -16.856 1.00 95.06 82 ASN A O 1
ATOM 641 N N . PHE A 1 83 ? 4.574 1.041 -15.599 1.00 96.06 83 PHE A N 1
ATOM 642 C CA . PHE A 1 83 ? 5.618 0.070 -15.260 1.00 96.06 83 PHE A CA 1
ATOM 643 C C . PHE A 1 83 ? 5.219 -1.382 -15.584 1.00 96.06 83 PHE A C 1
ATOM 645 O O . PHE A 1 83 ? 5.415 -2.296 -14.781 1.00 96.06 83 PHE A O 1
ATOM 652 N N . ALA A 1 84 ? 4.703 -1.620 -16.795 1.00 95.00 84 ALA A N 1
ATOM 653 C CA . ALA A 1 84 ? 4.238 -2.934 -17.273 1.00 95.00 84 ALA A CA 1
ATOM 654 C C . ALA A 1 84 ? 5.266 -4.080 -17.164 1.00 95.00 84 ALA A C 1
ATOM 656 O O . ALA A 1 84 ? 4.887 -5.245 -17.089 1.00 95.00 84 ALA A O 1
ATOM 657 N N . ASP A 1 85 ? 6.558 -3.752 -17.122 1.00 94.62 85 ASP A N 1
ATOM 658 C CA . ASP A 1 85 ? 7.657 -4.720 -17.107 1.00 94.62 85 ASP A CA 1
ATOM 659 C C . ASP A 1 85 ? 8.387 -4.819 -15.758 1.00 94.62 85 ASP A C 1
ATOM 661 O O . ASP A 1 85 ? 9.364 -5.558 -15.642 1.00 94.62 85 ASP A O 1
ATOM 665 N N . TRP A 1 86 ? 7.931 -4.097 -14.731 1.00 94.94 86 TRP A N 1
ATOM 666 C CA . TRP A 1 86 ? 8.588 -4.039 -13.419 1.00 94.94 86 TRP A CA 1
ATOM 667 C C . TRP A 1 86 ? 8.709 -5.399 -12.726 1.00 94.94 86 TRP A C 1
ATOM 669 O O . TRP A 1 86 ? 9.705 -5.681 -12.071 1.00 94.94 86 TRP A O 1
ATOM 679 N N . SER A 1 87 ? 7.731 -6.280 -12.934 1.00 94.06 87 SER A N 1
ATOM 680 C CA . SER A 1 87 ? 7.741 -7.635 -12.373 1.00 94.06 87 SER A CA 1
ATOM 681 C C . SER A 1 87 ? 8.654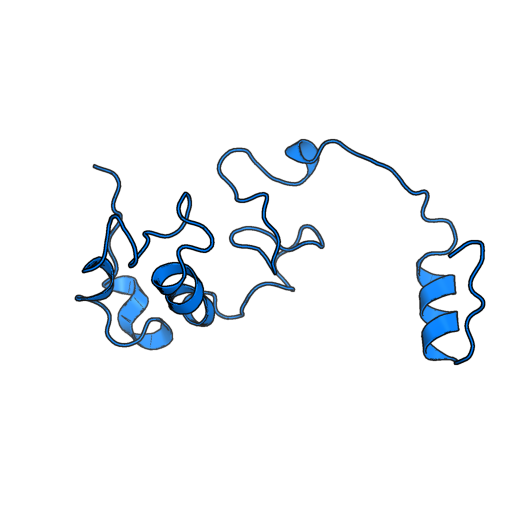 -8.618 -13.120 1.00 94.06 87 SER A C 1
ATOM 683 O O . SER A 1 87 ? 8.809 -9.743 -12.666 1.00 94.06 87 SER A O 1
ATOM 685 N N . ARG A 1 88 ? 9.302 -8.248 -14.238 1.00 93.75 88 ARG A N 1
ATOM 686 C CA . ARG A 1 88 ? 10.046 -9.211 -15.082 1.00 93.75 88 ARG A CA 1
ATOM 687 C C . ARG A 1 88 ? 11.168 -9.967 -14.369 1.00 93.75 88 ARG A C 1
ATOM 689 O O . ARG A 1 88 ? 11.467 -11.091 -14.766 1.00 93.75 88 ARG A O 1
ATOM 696 N N . SER A 1 89 ? 11.816 -9.356 -13.380 1.00 91.75 89 SER A N 1
ATOM 697 C CA . SER A 1 89 ? 12.890 -9.990 -12.605 1.00 91.75 89 SER A CA 1
ATOM 698 C C . SER A 1 89 ? 12.376 -10.940 -11.519 1.00 91.75 89 SER A C 1
ATOM 700 O O . SER A 1 89 ? 13.152 -11.755 -11.027 1.00 91.75 89 SER A O 1
ATOM 702 N N . CYS A 1 90 ? 11.082 -10.881 -11.192 1.00 93.31 90 CYS A N 1
ATOM 703 C CA . CYS A 1 90 ? 10.458 -11.586 -10.081 1.00 93.31 90 CYS A CA 1
ATOM 704 C C . CYS A 1 90 ? 9.336 -12.496 -10.609 1.00 93.31 90 CYS A C 1
ATOM 706 O O . CYS A 1 90 ? 8.311 -12.026 -11.085 1.00 93.31 90 CYS A O 1
ATOM 708 N N . GLY A 1 91 ? 9.518 -13.818 -10.568 1.00 88.75 91 GLY A N 1
ATOM 709 C CA . GLY A 1 91 ? 8.486 -14.752 -11.041 1.00 88.75 91 GLY A CA 1
ATOM 710 C C . GLY A 1 91 ? 7.402 -14.996 -9.991 1.00 88.75 91 GLY A C 1
ATOM 711 O O . GLY A 1 91 ? 6.218 -15.118 -10.311 1.00 88.75 91 GLY A O 1
ATOM 712 N N . ALA A 1 92 ? 7.815 -15.064 -8.725 1.00 93.19 92 ALA A N 1
ATOM 713 C CA . ALA A 1 92 ? 6.930 -15.233 -7.584 1.00 93.19 92 ALA A CA 1
ATOM 714 C C . ALA A 1 92 ? 7.374 -14.314 -6.434 1.00 93.19 92 ALA A C 1
ATOM 716 O O . ALA A 1 92 ? 8.412 -14.586 -5.832 1.00 93.19 92 ALA A O 1
ATOM 717 N N . PRO A 1 93 ? 6.585 -13.296 -6.036 1.00 93.81 93 PRO A N 1
ATOM 718 C CA . PRO A 1 93 ? 6.965 -12.338 -4.994 1.00 93.81 93 PRO A CA 1
ATOM 719 C C . PRO A 1 93 ? 7.422 -12.997 -3.698 1.00 93.81 93 PRO A C 1
ATOM 721 O O . PRO A 1 93 ? 8.454 -12.654 -3.145 1.00 93.81 93 PRO A O 1
ATOM 724 N N . VAL A 1 94 ? 6.709 -14.029 -3.249 1.00 95.00 94 VAL A N 1
ATOM 725 C CA . VAL A 1 94 ? 7.027 -14.730 -1.995 1.00 95.00 94 VAL A CA 1
ATOM 726 C C . VAL A 1 94 ? 8.417 -15.396 -2.019 1.00 95.00 94 VAL A C 1
ATOM 728 O O . VAL A 1 94 ? 8.977 -15.664 -0.960 1.00 95.00 94 VAL A O 1
ATOM 731 N N . GLN A 1 95 ? 8.978 -15.675 -3.200 1.00 95.00 95 GLN A N 1
ATOM 732 C CA . GLN A 1 95 ? 10.278 -16.339 -3.367 1.00 95.00 95 GLN A CA 1
ATOM 733 C C . GLN A 1 95 ? 11.366 -15.373 -3.853 1.00 95.00 95 GLN A C 1
ATOM 735 O O . GLN A 1 95 ? 12.483 -15.406 -3.341 1.00 95.00 95 GLN A O 1
ATOM 740 N N . ASP A 1 96 ? 11.021 -14.487 -4.786 1.00 95.00 96 ASP A N 1
ATOM 741 C CA . ASP A 1 96 ? 11.968 -13.685 -5.560 1.00 95.00 96 ASP A CA 1
ATOM 742 C C . ASP A 1 96 ? 11.857 -12.177 -5.265 1.00 95.00 96 ASP A C 1
ATOM 744 O O . ASP A 1 96 ? 12.341 -11.374 -6.062 1.00 95.00 96 ASP A O 1
ATOM 748 N N . TRP A 1 97 ? 11.203 -11.748 -4.175 1.00 93.88 97 TRP A N 1
ATOM 749 C CA . TRP A 1 97 ? 10.965 -10.318 -3.883 1.00 93.88 97 TRP A CA 1
ATOM 750 C C . TRP A 1 97 ? 12.234 -9.457 -3.917 1.00 93.88 97 TRP A C 1
ATOM 752 O O . TRP A 1 97 ? 12.177 -8.295 -4.300 1.00 93.88 97 TRP A O 1
ATOM 762 N N . SER A 1 98 ? 13.390 -10.022 -3.561 1.00 94.31 98 SER A N 1
ATOM 763 C CA . SER A 1 98 ? 14.671 -9.308 -3.531 1.00 94.31 98 SER A CA 1
ATOM 764 C C . SER A 1 98 ? 15.200 -8.912 -4.913 1.00 94.31 98 SER A C 1
ATOM 766 O O . SER A 1 98 ? 16.138 -8.125 -5.002 1.00 94.31 98 SER A O 1
ATOM 768 N N . SER A 1 99 ? 14.623 -9.460 -5.985 1.00 94.56 99 SER A N 1
ATOM 769 C CA . SER A 1 99 ? 14.958 -9.123 -7.373 1.00 94.56 99 SER A CA 1
ATOM 770 C C . SER A 1 99 ? 14.193 -7.907 -7.909 1.00 94.56 99 SER A C 1
ATOM 772 O O . SER A 1 99 ? 14.456 -7.463 -9.029 1.00 94.56 99 SER A O 1
ATOM 774 N N . ILE A 1 100 ? 13.225 -7.396 -7.144 1.00 92.19 100 ILE A N 1
ATOM 775 C CA . ILE A 1 100 ? 12.396 -6.248 -7.511 1.00 92.19 100 ILE A CA 1
ATOM 776 C C . ILE A 1 100 ? 13.158 -4.955 -7.203 1.00 92.19 100 ILE A C 1
ATOM 778 O O . ILE A 1 100 ? 13.685 -4.793 -6.104 1.00 92.19 100 ILE A O 1
ATOM 782 N N . ASP A 1 101 ? 13.191 -4.030 -8.164 1.00 91.12 101 ASP A N 1
ATOM 783 C CA . ASP A 1 101 ? 13.919 -2.759 -8.049 1.00 91.12 101 ASP A CA 1
ATOM 784 C C . ASP A 1 101 ? 12.988 -1.569 -7.753 1.00 91.12 101 ASP A C 1
ATOM 786 O O . ASP A 1 101 ? 11.772 -1.642 -7.938 1.00 91.12 101 ASP A O 1
ATOM 790 N N . LEU A 1 102 ? 13.547 -0.447 -7.306 1.00 93.19 102 LEU A N 1
ATOM 791 C CA . LEU A 1 102 ? 12.818 0.813 -7.164 1.00 93.19 102 LEU A CA 1
ATOM 792 C C . LEU A 1 102 ? 12.649 1.493 -8.532 1.00 93.19 102 LEU A C 1
ATOM 794 O O . LEU A 1 102 ? 13.458 1.323 -9.438 1.00 93.19 102 LEU A O 1
ATOM 798 N N . VAL A 1 103 ? 11.597 2.302 -8.679 1.00 94.56 103 VAL A N 1
ATOM 799 C CA . VAL A 1 103 ? 11.318 3.037 -9.931 1.00 94.56 103 VAL A CA 1
ATOM 800 C C . VAL A 1 103 ? 11.679 4.525 -9.872 1.00 94.56 103 VAL A C 1
ATOM 802 O O . VAL A 1 103 ? 11.574 5.222 -10.880 1.00 94.56 103 VAL A O 1
ATOM 805 N N . PHE A 1 104 ? 12.077 5.029 -8.701 1.00 91.44 104 PHE A N 1
ATOM 806 C CA . PHE A 1 104 ? 12.467 6.427 -8.517 1.00 91.44 104 PHE A CA 1
ATOM 807 C C . PHE A 1 104 ? 13.959 6.618 -8.868 1.00 91.44 104 PHE A C 1
ATOM 809 O O . PHE A 1 104 ? 14.776 5.874 -8.324 1.00 91.44 104 PHE A O 1
ATOM 816 N N . PRO A 1 105 ? 14.311 7.566 -9.762 1.00 85.56 105 PRO A N 1
ATOM 817 C CA . PRO A 1 105 ? 15.686 7.787 -10.221 1.00 85.56 105 PRO A CA 1
ATOM 818 C C . PRO A 1 105 ? 16.595 8.492 -9.205 1.00 85.56 105 PRO A C 1
ATOM 820 O O . PRO A 1 105 ? 16.092 9.296 -8.385 1.00 85.56 105 PRO A O 1
#

Sequence (105 aa):
MKHIRPINQKARLIEERFAGIEDSVGPLAERIPFGCSTQLAPGWEVDSGGGTYGLCTPIERDLYDCYHSCYWPAQVPDALTNFADWSRSCGAPVQDWSSIDLVFP

Radius of gyration: 18.8 Å; chains: 1; bounding box: 47×31×43 Å

Secondary structure (DSSP, 8-state):
-TT----SHHHHHHHHHHTT-------GGGTS-TTS----SS-SSS-TTSSSTTS-SSTHHHHHHHHHHTSSTTTS--TTTT-TTGGGG-S-HHHHGGGPPP---

pLDDT: mean 89.94, std 8.26, range [59.81, 96.75]